Protein AF-A0A4U2Z1D6-F1 (afdb_monomer_lite)

InterPro domains:
  IPR001387 Cro/C1-type, helix-turn-helix domain [PF13443] (11-72)

pLDDT: mean 86.6, std 13.33, range [38.91, 96.75]

Foldseek 3Di:
DKAWPLCVLCVVVVNNDLVSLQVLLCVQPVDRDDSVLSCCLNVVVDPDDDPVSLVSSCSSSVHPDRVSTMDDPPDPPCPDD

Organism: NCBI:txid1130819

Radius of gyration: 12.97 Å; chains: 1; bounding box: 24×28×33 Å

Structure (mmCIF, N/CA/C/O backbone):
data_AF-A0A4U2Z1D6-F1
#
_entry.id   AF-A0A4U2Z1D6-F1
#
loop_
_atom_site.group_PDB
_atom_site.id
_atom_site.type_symbol
_atom_site.label_atom_id
_atom_site.label_alt_id
_atom_site.label_comp_id
_atom_site.label_asym_id
_atom_site.label_entity_id
_atom_site.label_seq_id
_atom_site.pdbx_PDB_ins_code
_atom_site.Cartn_x
_atom_site.Cartn_y
_atom_site.Cartn_z
_atom_site.occupancy
_atom_site.B_iso_or_equiv
_atom_site.auth_seq_id
_atom_site.auth_comp_id
_atom_site.auth_asym_id
_atom_site.auth_atom_id
_atom_site.pdbx_PDB_model_num
ATOM 1 N N . MET A 1 1 ? 11.045 -5.114 -15.551 1.00 72.81 1 MET A N 1
ATOM 2 C CA . MET A 1 1 ? 10.978 -5.400 -14.106 1.00 72.81 1 MET A CA 1
ATOM 3 C C . MET A 1 1 ? 9.742 -4.710 -13.555 1.00 72.81 1 MET A C 1
ATOM 5 O O . MET A 1 1 ? 9.529 -3.554 -13.883 1.00 72.81 1 MET A O 1
ATOM 9 N N . ILE A 1 2 ? 8.883 -5.416 -12.819 1.00 77.12 2 ILE A N 1
ATOM 10 C CA . ILE A 1 2 ? 7.690 -4.804 -12.210 1.00 77.12 2 ILE A CA 1
ATOM 11 C C . ILE A 1 2 ? 8.109 -4.163 -10.887 1.00 77.12 2 ILE A C 1
ATOM 13 O O . ILE A 1 2 ? 8.835 -4.787 -10.114 1.00 77.12 2 ILE A O 1
ATOM 17 N N . LYS A 1 3 ? 7.648 -2.941 -10.637 1.00 84.62 3 LYS A N 1
ATOM 18 C CA . LYS A 1 3 ? 7.887 -2.175 -9.414 1.00 84.62 3 LYS A CA 1
ATOM 19 C C . LYS A 1 3 ? 6.559 -1.632 -8.907 1.00 84.62 3 LYS A C 1
ATOM 21 O O . LYS A 1 3 ? 5.817 -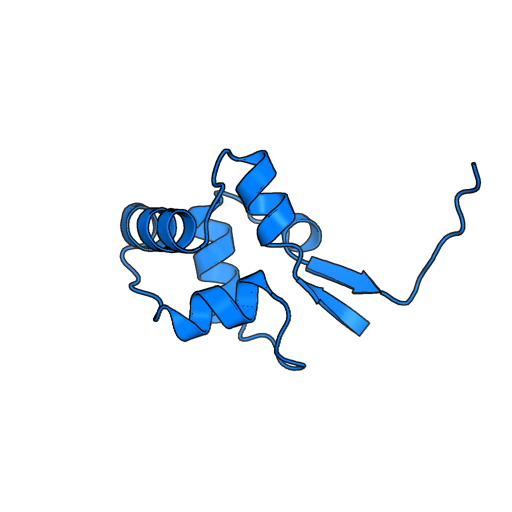1.037 -9.674 1.00 84.62 3 LYS A O 1
ATOM 26 N N . LEU A 1 4 ? 6.246 -1.826 -7.637 1.00 86.88 4 LEU A N 1
ATOM 27 C CA . LEU A 1 4 ? 5.086 -1.230 -6.981 1.00 86.88 4 LEU A CA 1
ATOM 28 C C . LEU A 1 4 ? 5.306 0.270 -6.758 1.00 86.88 4 LEU A C 1
ATOM 30 O O . LEU A 1 4 ? 6.381 0.723 -6.365 1.00 86.88 4 LEU A O 1
ATOM 34 N N . THR A 1 5 ? 4.256 1.045 -6.966 1.00 90.31 5 THR A N 1
ATOM 35 C CA . THR A 1 5 ? 4.196 2.493 -6.732 1.00 90.31 5 THR A CA 1
ATOM 36 C C . THR A 1 5 ? 3.190 2.831 -5.633 1.00 90.31 5 THR A C 1
ATOM 38 O O . THR A 1 5 ? 2.548 3.879 -5.641 1.00 90.31 5 THR A O 1
ATOM 41 N N . ILE A 1 6 ? 3.031 1.918 -4.667 1.00 91.81 6 ILE A N 1
ATOM 42 C CA . ILE A 1 6 ? 2.055 2.035 -3.575 1.00 91.81 6 ILE A CA 1
ATOM 43 C C . ILE A 1 6 ? 2.305 3.291 -2.739 1.00 91.81 6 ILE A C 1
ATOM 45 O O . ILE A 1 6 ? 1.347 3.949 -2.352 1.00 91.81 6 ILE A O 1
ATOM 49 N N . GLU A 1 7 ? 3.565 3.655 -2.492 1.00 92.12 7 GLU A N 1
ATOM 50 C CA . GLU A 1 7 ? 3.910 4.905 -1.806 1.00 92.12 7 GLU A CA 1
ATOM 51 C C . GLU A 1 7 ? 3.364 6.133 -2.543 1.00 92.12 7 GLU A C 1
ATOM 53 O O . GLU A 1 7 ? 2.706 6.977 -1.930 1.00 92.12 7 GLU A O 1
ATOM 58 N N . GLN A 1 8 ? 3.590 6.224 -3.858 1.00 92.00 8 GLN A N 1
ATOM 59 C CA . GLN A 1 8 ? 3.089 7.337 -4.663 1.00 92.00 8 GLN A CA 1
ATOM 60 C C . GLN A 1 8 ? 1.557 7.356 -4.672 1.00 92.00 8 GLN A C 1
ATOM 62 O O . GLN A 1 8 ? 0.951 8.403 -4.439 1.00 92.00 8 GLN A O 1
ATOM 67 N N . ALA A 1 9 ? 0.929 6.195 -4.876 1.00 92.56 9 ALA A N 1
ATOM 68 C CA . ALA A 1 9 ? -0.524 6.055 -4.903 1.00 92.56 9 ALA A CA 1
ATOM 69 C C . ALA A 1 9 ? -1.181 6.424 -3.563 1.00 92.56 9 ALA A C 1
ATOM 71 O O . ALA A 1 9 ? -2.247 7.046 -3.552 1.00 92.56 9 ALA A O 1
ATOM 72 N N . ALA A 1 10 ? -0.550 6.050 -2.446 1.00 93.44 10 ALA A N 1
ATOM 73 C CA . ALA A 1 10 ? -0.988 6.366 -1.091 1.00 93.44 10 ALA A CA 1
ATOM 74 C C . ALA A 1 10 ? -0.809 7.860 -0.782 1.00 93.44 10 ALA A C 1
ATOM 76 O O . ALA A 1 10 ? -1.747 8.510 -0.318 1.00 93.44 10 ALA A O 1
ATOM 77 N N . THR A 1 11 ? 0.346 8.431 -1.133 1.00 93.31 11 THR A N 1
ATOM 78 C CA . THR A 1 11 ? 0.644 9.856 -0.919 1.00 93.31 11 THR A CA 1
ATOM 79 C C . THR A 1 11 ? -0.315 10.752 -1.701 1.00 93.31 11 THR A C 1
ATOM 81 O O . THR A 1 11 ? -0.824 11.728 -1.153 1.00 93.31 11 THR A O 1
ATOM 84 N N . ALA A 1 12 ? -0.654 10.383 -2.943 1.00 92.62 12 ALA A N 1
ATOM 85 C CA . ALA A 1 12 ? -1.658 11.081 -3.753 1.00 92.62 12 ALA A CA 1
ATOM 86 C C . ALA A 1 12 ? -3.058 11.107 -3.102 1.00 92.62 12 ALA A C 1
ATOM 88 O O . ALA A 1 12 ? -3.889 11.943 -3.449 1.00 92.62 12 ALA A O 1
ATOM 89 N N . ARG A 1 13 ? -3.312 10.212 -2.140 1.00 92.94 13 ARG A N 1
ATOM 90 C CA . ARG A 1 13 ? -4.558 10.100 -1.367 1.00 92.94 13 ARG A CA 1
ATOM 91 C C . ARG A 1 13 ? -4.421 10.621 0.066 1.00 92.94 13 ARG A C 1
ATOM 93 O O . ARG A 1 13 ? -5.303 10.385 0.886 1.00 92.94 13 ARG A O 1
ATOM 100 N N . GLY A 1 14 ? -3.328 11.322 0.373 1.00 94.38 14 GLY A N 1
ATOM 101 C CA . GLY A 1 14 ? -3.079 11.917 1.687 1.00 94.38 14 GLY A CA 1
ATOM 102 C C . GLY A 1 14 ? -2.572 10.942 2.753 1.00 94.38 14 GLY A C 1
ATOM 103 O O . GLY A 1 14 ? -2.526 11.311 3.920 1.00 94.38 14 GLY A O 1
ATOM 104 N N . ILE A 1 15 ? -2.182 9.723 2.376 1.00 94.75 15 ILE A N 1
ATOM 105 C CA . ILE A 1 15 ? -1.609 8.726 3.287 1.00 94.75 15 ILE A CA 1
ATOM 106 C C . ILE A 1 15 ? -0.088 8.875 3.242 1.00 94.75 15 ILE A C 1
ATOM 108 O O . ILE A 1 15 ? 0.528 8.581 2.218 1.00 94.75 15 ILE A O 1
ATOM 112 N N . GLN A 1 16 ? 0.519 9.329 4.338 1.00 92.12 16 GLN A N 1
ATOM 113 C CA . GLN A 1 16 ? 1.938 9.715 4.366 1.00 92.12 16 GLN A CA 1
ATOM 114 C C . GLN A 1 16 ? 2.844 8.685 5.039 1.00 92.12 16 GLN A C 1
ATOM 116 O O . GLN A 1 16 ? 4.067 8.829 5.036 1.00 92.12 16 GLN A O 1
ATOM 121 N N . SER A 1 17 ? 2.274 7.640 5.642 1.00 94.38 17 SER A N 1
ATOM 122 C CA . SER A 1 17 ? 3.066 6.623 6.327 1.00 94.38 17 SER A CA 1
ATOM 123 C C . SER A 1 17 ? 2.538 5.206 6.133 1.00 94.38 17 SER A C 1
ATOM 125 O O . SER A 1 17 ? 1.350 4.961 5.935 1.00 94.38 17 SER A O 1
ATOM 127 N N . GLN A 1 18 ? 3.435 4.228 6.285 1.00 94.00 18 GLN A N 1
ATOM 128 C CA . GLN A 1 18 ? 3.082 2.804 6.302 1.00 94.00 18 GLN A CA 1
ATOM 129 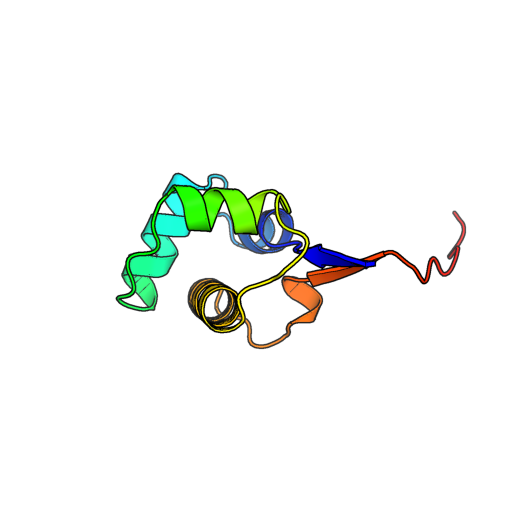C C . GLN A 1 18 ? 2.080 2.467 7.418 1.00 94.00 18 GLN A C 1
ATOM 131 O O . GLN A 1 18 ? 1.226 1.596 7.258 1.00 94.00 18 GLN A O 1
ATOM 136 N N . LYS A 1 19 ? 2.184 3.164 8.558 1.00 95.06 19 LYS A N 1
ATOM 137 C CA . LYS A 1 19 ? 1.274 2.996 9.694 1.00 95.06 19 LYS A CA 1
ATOM 138 C C . LYS A 1 19 ? -0.139 3.449 9.331 1.00 95.06 19 LYS A C 1
ATOM 140 O O . LYS A 1 19 ? -1.089 2.730 9.628 1.00 95.06 19 LYS A O 1
ATOM 145 N N . GLU A 1 20 ? -0.262 4.604 8.681 1.00 95.94 20 GLU A N 1
ATOM 146 C CA . GLU A 1 20 ? -1.543 5.110 8.181 1.00 95.94 20 GLU A CA 1
ATOM 147 C C . GLU A 1 20 ? -2.113 4.200 7.101 1.00 95.94 20 GLU A C 1
ATOM 149 O O . GLU A 1 20 ? -3.272 3.814 7.198 1.00 95.94 20 GLU A O 1
ATOM 154 N N . LEU A 1 21 ? -1.297 3.768 6.132 1.00 95.31 21 LEU A N 1
ATOM 155 C CA . LEU A 1 21 ? -1.747 2.845 5.092 1.00 9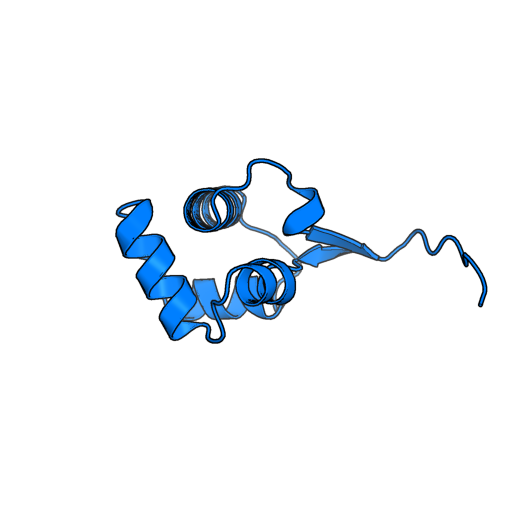5.31 21 LEU A CA 1
ATOM 156 C C . LEU A 1 21 ? -2.323 1.563 5.699 1.00 95.31 21 LEU A C 1
ATOM 158 O O . LEU A 1 21 ? -3.397 1.124 5.301 1.00 95.31 21 LEU A O 1
ATOM 162 N N . ARG A 1 22 ? -1.647 0.984 6.698 1.00 96.38 22 ARG A N 1
ATOM 163 C CA . ARG A 1 22 ? -2.156 -0.194 7.409 1.00 96.38 22 ARG A CA 1
ATOM 164 C C . ARG A 1 22 ? -3.503 0.081 8.080 1.00 96.38 22 ARG A C 1
ATOM 166 O O . ARG A 1 22 ? -4.385 -0.768 8.013 1.00 96.38 22 ARG A O 1
ATOM 173 N N . ALA A 1 23 ? -3.649 1.232 8.736 1.00 96.56 23 ALA A N 1
ATOM 174 C CA . ALA A 1 23 ? -4.902 1.609 9.383 1.00 96.56 23 ALA A CA 1
ATOM 175 C C . ALA A 1 23 ? -6.040 1.738 8.358 1.00 96.56 23 ALA A C 1
ATOM 177 O O . ALA A 1 23 ? -7.095 1.147 8.561 1.00 96.56 23 ALA A O 1
ATOM 178 N N . VAL A 1 24 ? -5.788 2.406 7.228 1.00 96.19 24 VAL A N 1
ATOM 179 C CA . VAL A 1 24 ? -6.761 2.566 6.134 1.00 96.19 24 VAL A CA 1
ATOM 180 C C . VAL A 1 24 ? -7.134 1.221 5.509 1.00 96.19 24 VAL A C 1
ATOM 182 O O . VAL A 1 24 ? -8.303 0.985 5.213 1.00 96.19 24 VAL A O 1
ATOM 185 N N . VAL A 1 25 ? -6.163 0.321 5.327 1.00 96.50 25 VAL A N 1
ATOM 186 C CA . VAL A 1 25 ? -6.420 -1.042 4.845 1.00 96.50 25 VAL A CA 1
ATOM 187 C C . VAL A 1 25 ? -7.361 -1.780 5.790 1.00 96.50 25 VAL A C 1
ATOM 189 O O . VAL A 1 25 ? -8.388 -2.286 5.338 1.00 96.50 25 VAL A O 1
ATOM 192 N N . LEU A 1 26 ? -7.057 -1.792 7.088 1.00 96.75 26 LEU A N 1
ATOM 193 C CA . LEU A 1 26 ? -7.902 -2.445 8.083 1.00 96.75 26 LEU A CA 1
ATOM 194 C C . LEU A 1 26 ? -9.308 -1.832 8.125 1.00 96.75 26 LEU A C 1
ATOM 196 O O . LEU A 1 26 ? -10.291 -2.566 8.113 1.00 96.75 26 LEU A O 1
ATOM 200 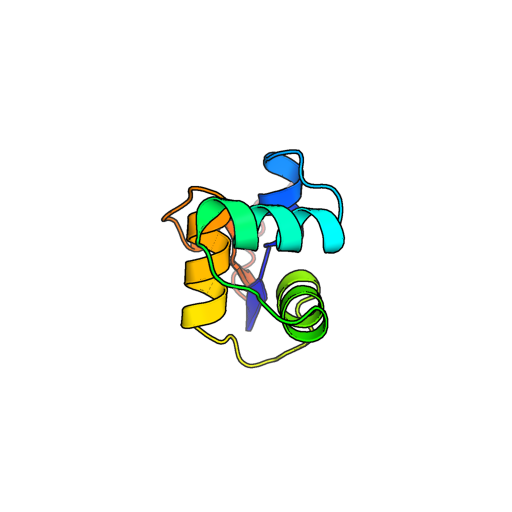N N . GLU A 1 27 ? -9.407 -0.504 8.130 1.00 96.69 27 GLU A N 1
ATOM 201 C CA . GLU A 1 27 ? -10.678 0.223 8.199 1.00 96.69 27 GLU A CA 1
ATOM 202 C C . GLU A 1 27 ? -11.579 -0.061 6.989 1.00 96.69 27 GLU A C 1
ATOM 204 O O . GLU A 1 27 ? -12.770 -0.313 7.151 1.00 96.69 27 GLU A O 1
ATOM 209 N N . LYS A 1 28 ? -11.019 -0.050 5.773 1.00 95.62 28 LYS A N 1
ATOM 210 C CA . LYS A 1 28 ? -11.810 -0.157 4.537 1.00 95.62 28 LYS A CA 1
ATOM 211 C C . LYS A 1 28 ? -12.053 -1.580 4.059 1.00 95.62 28 LYS A C 1
ATOM 213 O O . LYS A 1 28 ? -13.016 -1.811 3.335 1.00 95.62 28 LYS A O 1
ATOM 218 N N . THR A 1 29 ? -11.172 -2.515 4.405 1.00 95.44 29 THR A N 1
ATOM 219 C CA . THR A 1 29 ? -11.242 -3.898 3.901 1.00 95.44 29 THR A CA 1
ATOM 220 C C . THR A 1 29 ? -11.534 -4.919 4.995 1.00 95.44 29 THR A C 1
ATOM 222 O O . THR A 1 29 ? -11.882 -6.054 4.686 1.00 95.44 29 THR A O 1
ATOM 225 N N . GLY A 1 30 ? -11.377 -4.551 6.272 1.00 95.12 30 GLY A N 1
ATOM 226 C CA . GLY A 1 30 ? -11.441 -5.486 7.398 1.00 95.12 30 GLY A CA 1
ATOM 227 C C . GLY A 1 30 ? -10.234 -6.427 7.499 1.00 95.12 30 GLY A C 1
ATOM 228 O O . GLY A 1 30 ? -10.188 -7.263 8.400 1.00 95.12 30 GLY A O 1
ATOM 229 N N . VAL A 1 31 ? -9.250 -6.308 6.601 1.00 95.44 31 VAL A N 1
ATOM 230 C CA . VAL A 1 31 ? -8.065 -7.171 6.562 1.00 95.44 31 VAL A CA 1
ATOM 231 C C . VAL A 1 31 ? -6.925 -6.532 7.348 1.00 95.44 31 VAL A C 1
ATOM 233 O O . VAL A 1 31 ? -6.467 -5.436 7.030 1.00 95.44 31 VAL A O 1
ATOM 236 N N . ASP A 1 32 ? -6.404 -7.245 8.347 1.00 95.25 32 ASP A N 1
ATOM 237 C CA . ASP A 1 32 ? -5.186 -6.832 9.044 1.00 95.25 32 ASP A CA 1
ATOM 238 C C . ASP A 1 32 ? -3.936 -7.384 8.345 1.00 95.25 32 ASP A C 1
ATOM 240 O O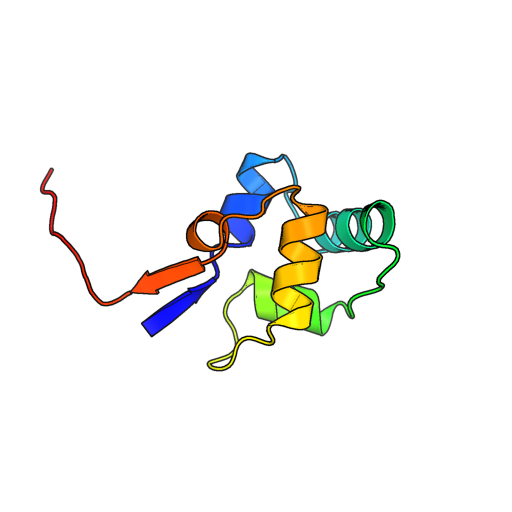 . ASP A 1 32 ? -3.522 -8.530 8.548 1.00 95.25 32 ASP A O 1
ATOM 244 N N . LEU A 1 33 ? -3.309 -6.550 7.514 1.00 93.88 33 LEU A N 1
ATOM 245 C CA . LEU A 1 33 ? -2.001 -6.860 6.950 1.00 93.88 33 LEU A CA 1
ATOM 246 C C . LEU A 1 33 ? -0.900 -6.647 7.995 1.00 93.88 33 LEU A C 1
ATOM 248 O O . LEU A 1 33 ? -0.797 -5.601 8.645 1.00 93.88 33 LEU A O 1
ATOM 252 N N . ARG A 1 34 ? -0.004 -7.635 8.106 1.00 94.12 34 ARG A N 1
ATOM 253 C CA . ARG A 1 34 ? 1.155 -7.555 9.003 1.00 94.12 34 ARG A CA 1
ATOM 254 C C . ARG A 1 34 ? 2.019 -6.333 8.651 1.00 94.12 34 ARG A C 1
ATOM 256 O O . ARG A 1 34 ? 2.227 -6.071 7.465 1.00 94.12 34 ARG A O 1
ATOM 263 N N . PRO A 1 35 ? 2.628 -5.650 9.639 1.00 93.19 35 PRO A N 1
ATOM 264 C CA . PRO A 1 35 ? 3.513 -4.511 9.378 1.00 93.19 35 PRO A CA 1
ATOM 265 C C . PRO A 1 35 ? 4.645 -4.821 8.389 1.00 93.19 35 PRO A C 1
ATOM 267 O O . PRO A 1 35 ? 4.950 -4.004 7.526 1.00 93.19 35 PRO A O 1
ATOM 270 N N . ALA A 1 36 ? 5.221 -6.026 8.470 1.00 91.81 36 ALA A N 1
ATOM 271 C CA . ALA A 1 36 ? 6.243 -6.484 7.530 1.00 91.81 36 ALA A CA 1
ATOM 272 C C . ALA A 1 36 ? 5.713 -6.555 6.088 1.00 91.81 36 ALA A C 1
ATOM 274 O O . ALA A 1 36 ? 6.370 -6.067 5.178 1.00 91.81 36 ALA A O 1
ATOM 275 N N . THR A 1 37 ? 4.495 -7.072 5.889 1.00 92.19 37 THR A N 1
ATOM 276 C CA . THR A 1 37 ? 3.846 -7.139 4.572 1.00 92.19 37 THR A CA 1
ATOM 277 C C . THR A 1 37 ? 3.622 -5.748 3.988 1.00 92.19 37 THR A C 1
ATOM 279 O O . THR A 1 37 ? 3.938 -5.520 2.825 1.00 92.19 37 THR A O 1
ATOM 282 N N . ILE A 1 38 ? 3.117 -4.804 4.792 1.00 92.50 38 ILE A N 1
ATOM 283 C CA . ILE A 1 38 ? 2.942 -3.415 4.349 1.00 92.50 38 ILE A CA 1
ATOM 284 C C . ILE A 1 38 ? 4.290 -2.811 3.964 1.00 92.50 38 ILE A C 1
ATOM 286 O O . ILE A 1 38 ? 4.403 -2.234 2.889 1.00 92.50 38 ILE A O 1
ATOM 290 N N . SER A 1 39 ? 5.319 -2.972 4.798 1.00 91.69 39 SER A N 1
ATOM 291 C CA . SER A 1 39 ? 6.650 -2.438 4.505 1.00 91.69 39 SER A CA 1
ATOM 292 C C . SER A 1 39 ? 7.240 -3.022 3.220 1.00 91.69 39 SER A C 1
ATOM 294 O O . SER A 1 39 ? 7.759 -2.270 2.395 1.00 91.69 39 SER A O 1
ATOM 296 N N . ASP A 1 40 ? 7.101 -4.334 3.016 1.00 89.88 40 ASP A N 1
ATOM 297 C CA . ASP A 1 40 ? 7.589 -5.036 1.828 1.00 89.88 40 ASP A CA 1
ATOM 298 C C . ASP A 1 40 ? 6.924 -4.523 0.544 1.00 89.88 40 ASP A C 1
ATOM 300 O O . ASP A 1 40 ? 7.619 -4.232 -0.432 1.00 89.88 40 ASP A O 1
ATOM 304 N N . MET A 1 41 ? 5.595 -4.374 0.562 1.00 88.75 41 MET A N 1
ATOM 305 C CA . MET A 1 41 ? 4.808 -3.877 -0.573 1.00 88.75 41 MET A CA 1
ATOM 306 C C . MET A 1 41 ? 5.067 -2.387 -0.831 1.00 88.75 41 MET A C 1
ATOM 308 O O . MET A 1 41 ? 5.203 -1.963 -1.974 1.00 88.75 41 MET A O 1
ATOM 312 N N . TYR A 1 42 ? 5.181 -1.592 0.232 1.00 86.88 42 TYR A N 1
ATOM 313 C CA . TYR A 1 42 ? 5.401 -0.150 0.154 1.00 86.88 42 TYR A CA 1
ATOM 314 C C . TYR A 1 42 ? 6.801 0.200 -0.373 1.00 86.88 42 TYR A C 1
ATOM 316 O O . TYR A 1 42 ? 6.957 1.184 -1.086 1.00 86.88 42 TYR A O 1
ATOM 324 N N . ARG A 1 43 ? 7.826 -0.599 -0.036 1.00 83.25 43 ARG A N 1
ATOM 325 C CA . ARG A 1 43 ? 9.238 -0.325 -0.375 1.00 83.25 43 ARG A CA 1
ATOM 326 C C . ARG A 1 43 ? 9.784 -1.115 -1.563 1.00 83.25 43 ARG A C 1
ATOM 328 O O . ARG A 1 43 ? 10.941 -0.914 -1.909 1.00 83.25 43 ARG A O 1
ATOM 335 N N . ASN A 1 44 ? 8.994 -1.988 -2.191 1.00 76.88 44 ASN A N 1
ATOM 336 C CA . ASN A 1 44 ? 9.457 -2.869 -3.276 1.00 76.88 44 ASN A CA 1
ATOM 337 C C . ASN A 1 44 ? 10.558 -3.858 -2.878 1.00 76.88 44 ASN A C 1
ATOM 339 O O . ASN A 1 44 ? 11.392 -4.234 -3.698 1.00 76.88 44 ASN A O 1
ATOM 343 N N . ASN A 1 45 ? 10.570 -4.315 -1.627 1.00 76.12 45 ASN A N 1
ATOM 344 C CA . ASN A 1 45 ? 11.662 -5.156 -1.125 1.00 76.12 45 ASN A CA 1
ATOM 345 C C . ASN A 1 45 ? 11.636 -6.600 -1.663 1.00 76.12 45 ASN A C 1
ATOM 347 O O . ASN A 1 45 ? 12.534 -7.383 -1.354 1.00 76.12 45 ASN A O 1
ATOM 351 N N . LYS A 1 46 ? 10.610 -6.987 -2.434 1.00 71.25 46 LYS A N 1
ATOM 352 C CA . LYS A 1 46 ? 10.458 -8.345 -2.970 1.00 71.25 46 LYS A CA 1
ATOM 353 C C . LYS A 1 46 ? 10.368 -8.359 -4.486 1.00 71.25 46 LYS A C 1
ATOM 355 O O . LYS A 1 46 ? 9.728 -7.517 -5.100 1.00 71.25 46 LYS A O 1
ATOM 360 N N . THR A 1 47 ? 10.962 -9.395 -5.069 1.00 69.50 47 THR A N 1
ATOM 361 C CA . THR A 1 47 ? 10.887 -9.709 -6.503 1.00 69.50 47 THR A CA 1
ATOM 362 C C . THR A 1 47 ? 9.573 -10.384 -6.896 1.00 69.50 47 THR A C 1
ATOM 364 O O . THR A 1 47 ? 9.246 -10.456 -8.077 1.00 69.50 47 THR A O 1
ATOM 367 N N . GLN A 1 48 ? 8.818 -10.879 -5.912 1.00 80.06 48 GLN A N 1
ATOM 368 C CA . GLN A 1 48 ? 7.502 -11.479 -6.084 1.00 80.06 48 GLN A CA 1
ATOM 369 C C . GLN A 1 48 ? 6.456 -10.635 -5.365 1.00 80.06 48 GLN A C 1
ATOM 371 O O . GLN A 1 48 ? 6.615 -10.295 -4.191 1.00 80.06 48 GLN A O 1
ATOM 376 N N . ILE A 1 49 ? 5.375 -10.334 -6.076 1.00 83.50 49 ILE A N 1
ATOM 377 C CA . ILE A 1 49 ? 4.249 -9.556 -5.571 1.00 83.50 49 ILE A CA 1
ATOM 378 C C . ILE A 1 49 ? 3.126 -10.537 -5.250 1.00 83.50 49 ILE A C 1
ATOM 380 O O . ILE A 1 49 ? 2.695 -11.302 -6.111 1.00 83.50 49 ILE A O 1
ATOM 384 N N . ASN A 1 50 ? 2.652 -10.524 -4.005 1.00 88.81 50 ASN A N 1
ATOM 385 C CA . ASN A 1 50 ? 1.456 -11.271 -3.642 1.00 88.81 50 ASN A CA 1
ATOM 386 C C . ASN A 1 50 ? 0.226 -10.500 -4.147 1.00 88.81 50 ASN A C 1
ATOM 388 O O . ASN A 1 50 ? 0.008 -9.353 -3.749 1.00 88.81 50 ASN A O 1
ATOM 392 N N . ARG A 1 51 ? -0.552 -11.134 -5.029 1.00 89.62 51 ARG A N 1
ATOM 393 C CA . ARG A 1 51 ? -1.723 -10.530 -5.672 1.00 89.62 51 ARG A CA 1
ATOM 394 C C . ARG A 1 51 ? -2.807 -10.143 -4.666 1.00 89.62 51 ARG A C 1
ATOM 396 O O . ARG A 1 51 ? -3.287 -9.021 -4.732 1.00 89.62 51 ARG A O 1
ATOM 403 N N . ASP A 1 52 ? -3.130 -11.011 -3.715 1.00 92.69 52 ASP A N 1
ATOM 404 C CA . ASP A 1 52 ? -4.195 -10.766 -2.735 1.00 92.69 52 ASP A CA 1
ATOM 405 C C . ASP A 1 52 ? -3.862 -9.561 -1.846 1.00 92.69 52 ASP A C 1
ATOM 407 O O . ASP A 1 52 ? -4.714 -8.716 -1.564 1.00 92.69 52 ASP A O 1
ATOM 411 N N . HIS A 1 53 ? -2.592 -9.428 -1.447 1.00 92.81 53 HIS A N 1
ATOM 412 C CA . HIS A 1 53 ? -2.126 -8.251 -0.712 1.00 92.81 53 HIS A CA 1
ATOM 413 C C . HIS A 1 53 ? -2.212 -6.979 -1.559 1.00 92.81 53 HIS A C 1
ATOM 415 O O . HIS A 1 53 ? -2.595 -5.931 -1.041 1.00 92.81 53 HIS A O 1
ATOM 421 N N . LEU A 1 54 ? -1.857 -7.057 -2.846 1.00 92.12 54 LEU A N 1
ATOM 422 C CA . LEU A 1 54 ? -1.951 -5.919 -3.757 1.00 92.12 54 LEU A CA 1
ATOM 423 C C . LEU A 1 54 ? -3.406 -5.481 -3.942 1.00 92.12 54 LEU A C 1
ATOM 425 O O . LEU A 1 54 ? -3.702 -4.305 -3.766 1.00 92.12 54 LEU A O 1
ATOM 429 N N . GLU A 1 55 ? -4.310 -6.419 -4.223 1.00 94.06 55 GLU A N 1
ATOM 430 C CA . GLU A 1 55 ? -5.743 -6.150 -4.376 1.00 94.06 55 GLU A CA 1
ATOM 431 C C . GLU A 1 55 ? -6.339 -5.559 -3.093 1.00 94.06 55 GLU A C 1
ATOM 433 O O . GLU A 1 55 ? -7.063 -4.570 -3.150 1.00 94.06 55 GLU A O 1
ATOM 438 N N . THR A 1 56 ? -5.958 -6.080 -1.924 1.00 95.56 56 THR A N 1
ATOM 439 C CA . THR A 1 56 ? -6.370 -5.521 -0.626 1.00 95.56 56 THR A CA 1
ATOM 440 C C . THR A 1 56 ? -5.936 -4.058 -0.479 1.00 95.56 56 THR A C 1
ATOM 442 O O . THR A 1 56 ? -6.722 -3.204 -0.066 1.00 95.56 56 THR A O 1
ATOM 445 N N . ILE A 1 57 ? -4.691 -3.738 -0.845 1.00 94.25 57 ILE A N 1
ATOM 446 C CA . ILE A 1 57 ? -4.184 -2.361 -0.804 1.00 94.25 57 ILE A CA 1
ATOM 447 C C . ILE A 1 57 ? -4.917 -1.484 -1.829 1.00 94.25 57 ILE A C 1
ATOM 449 O O . ILE A 1 57 ? -5.311 -0.370 -1.497 1.00 94.25 57 ILE A O 1
ATOM 453 N N . MET A 1 58 ? -5.160 -1.977 -3.044 1.00 95.25 58 MET A N 1
ATOM 454 C CA . MET A 1 58 ? -5.904 -1.253 -4.081 1.00 95.25 58 MET A CA 1
ATOM 455 C C . MET A 1 58 ? -7.332 -0.921 -3.639 1.00 95.25 58 MET A C 1
ATOM 457 O O . MET A 1 58 ? -7.756 0.227 -3.771 1.00 95.25 58 MET A O 1
ATOM 461 N N . LEU A 1 59 ? -8.035 -1.881 -3.029 1.00 95.44 59 LEU A N 1
ATOM 462 C CA . LEU A 1 59 ? -9.364 -1.675 -2.449 1.00 95.44 59 LEU A CA 1
ATOM 463 C C . LEU A 1 59 ? -9.342 -0.590 -1.366 1.00 95.44 59 LEU A C 1
ATOM 465 O O . LEU A 1 59 ? -10.188 0.304 -1.369 1.00 95.44 5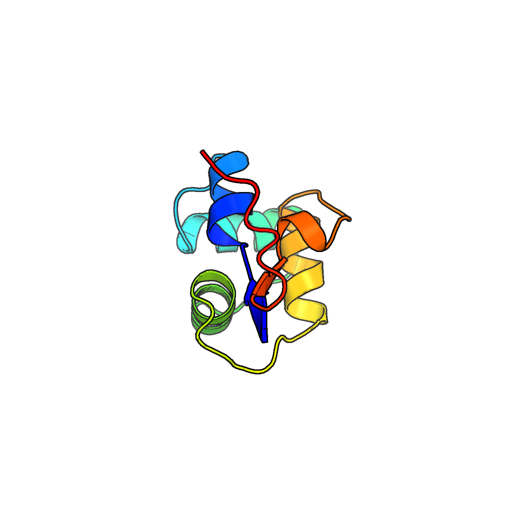9 LEU A O 1
ATOM 469 N N . ALA A 1 60 ? -8.344 -0.606 -0.480 1.00 95.75 60 ALA A N 1
ATOM 470 C CA . ALA A 1 60 ? -8.178 0.424 0.545 1.00 95.75 60 ALA A CA 1
ATOM 471 C C . ALA A 1 60 ? -7.901 1.819 -0.054 1.00 95.75 60 ALA A C 1
ATOM 473 O O . ALA A 1 60 ? -8.434 2.840 0.401 1.00 95.75 60 ALA A O 1
ATOM 474 N N . LEU A 1 61 ? -7.106 1.871 -1.120 1.00 94.81 61 LEU A N 1
ATOM 475 C CA . LEU A 1 61 ? -6.851 3.093 -1.879 1.00 94.81 61 LEU A CA 1
ATOM 476 C C . LEU A 1 61 ? -8.050 3.496 -2.759 1.00 94.81 61 LEU A C 1
ATOM 478 O O . LEU A 1 61 ? -8.087 4.616 -3.262 1.00 94.81 61 LEU A O 1
ATOM 482 N N . GLY A 1 62 ? -9.062 2.639 -2.908 1.00 93.94 62 GLY A N 1
ATOM 483 C CA . GLY A 1 62 ? -10.223 2.899 -3.755 1.00 93.94 62 GLY A CA 1
ATOM 484 C C . GLY A 1 62 ? -9.871 2.955 -5.242 1.00 93.94 62 GLY A C 1
ATOM 485 O O . GLY A 1 62 ? -10.469 3.737 -5.974 1.00 93.94 62 GLY A O 1
ATOM 486 N N . THR A 1 63 ? -8.882 2.174 -5.681 1.00 92.69 63 THR A N 1
ATOM 487 C CA . THR A 1 63 ? -8.538 2.017 -7.099 1.00 92.69 63 THR A CA 1
ATOM 488 C C . THR A 1 63 ? -8.767 0.584 -7.560 1.00 92.69 63 THR A C 1
ATOM 490 O O . THR A 1 63 ? -8.665 -0.368 -6.790 1.00 92.69 63 THR A O 1
ATOM 493 N N . THR A 1 64 ? -9.088 0.445 -8.840 1.00 90.69 64 THR A N 1
ATOM 494 C CA . THR A 1 64 ? -9.144 -0.837 -9.554 1.00 90.69 64 THR A CA 1
ATOM 495 C C . THR A 1 64 ? -8.100 -0.903 -10.669 1.00 90.69 64 THR A C 1
ATOM 497 O O . THR A 1 64 ? -7.937 -1.950 -11.293 1.00 90.69 64 THR A O 1
ATOM 500 N N . ASP A 1 65 ? -7.367 0.192 -10.900 1.00 90.38 65 ASP A N 1
ATOM 501 C CA . ASP A 1 65 ? -6.331 0.274 -11.919 1.00 90.38 65 ASP A CA 1
ATOM 502 C C . ASP A 1 65 ? -4.979 -0.113 -11.320 1.00 90.38 65 ASP A C 1
ATOM 504 O O . ASP A 1 65 ? -4.405 0.580 -10.477 1.00 90.38 65 ASP A O 1
ATOM 508 N N . PHE A 1 66 ? -4.452 -1.247 -11.779 1.00 88.94 66 PHE A N 1
ATOM 509 C CA . PHE A 1 66 ? -3.138 -1.727 -11.375 1.00 88.94 66 PHE A CA 1
ATOM 510 C C . PHE A 1 66 ? -2.034 -0.712 -11.690 1.00 88.94 66 PHE A C 1
ATOM 512 O O . PHE A 1 66 ? -1.102 -0.595 -10.899 1.00 88.94 66 PHE A O 1
ATOM 519 N N . ASN A 1 67 ? -2.151 0.057 -12.777 1.00 89.25 67 ASN A N 1
ATOM 520 C CA . ASN A 1 67 ? -1.124 1.017 -13.194 1.00 89.25 67 ASN A CA 1
ATOM 521 C C . ASN A 1 67 ? -0.938 2.178 -12.204 1.00 89.25 67 ASN A C 1
ATOM 523 O O . ASN A 1 67 ? 0.079 2.866 -12.252 1.00 89.25 67 ASN A O 1
ATOM 527 N N . GLU A 1 68 ? -1.883 2.397 -11.284 1.00 90.25 68 GLU A N 1
ATOM 528 C CA . GLU A 1 68 ? -1.704 3.371 -10.205 1.00 90.25 68 GLU A CA 1
ATOM 529 C C . GLU A 1 68 ? -0.737 2.873 -9.125 1.00 90.25 68 GLU A C 1
ATOM 531 O O . GLU A 1 68 ? -0.015 3.660 -8.511 1.00 90.25 68 GLU A O 1
ATOM 536 N N . VAL A 1 69 ? -0.716 1.562 -8.881 1.00 91.06 69 VAL A N 1
ATOM 537 C CA . VAL A 1 69 ? 0.027 0.935 -7.778 1.00 91.06 69 VAL A CA 1
ATOM 538 C C . VAL A 1 69 ? 1.206 0.088 -8.248 1.00 91.06 69 VAL A C 1
ATOM 540 O O . VAL A 1 69 ? 1.936 -0.442 -7.406 1.00 91.06 69 VAL A O 1
ATOM 543 N N . LEU A 1 70 ? 1.417 -0.048 -9.558 1.00 90.00 70 LEU A N 1
ATOM 544 C CA . LEU A 1 70 ? 2.589 -0.684 -10.146 1.00 90.00 70 LEU A CA 1
ATOM 545 C C . LEU A 1 70 ? 3.003 -0.031 -11.465 1.00 90.00 70 LEU A C 1
ATOM 547 O O . LEU A 1 70 ? 2.187 0.457 -12.236 1.00 90.00 70 LEU A O 1
ATOM 551 N N . THR A 1 71 ? 4.293 -0.111 -11.757 1.00 88.12 71 THR A N 1
ATOM 552 C CA . THR A 1 71 ? 4.917 0.307 -13.008 1.00 88.12 71 THR A CA 1
ATOM 553 C C . THR A 1 71 ? 5.863 -0.775 -13.527 1.00 88.12 71 THR A C 1
ATOM 555 O O . THR A 1 71 ? 6.321 -1.647 -12.781 1.00 88.12 71 THR A O 1
ATOM 558 N N . ILE A 1 72 ? 6.166 -0.734 -14.823 1.00 82.94 72 ILE A N 1
ATOM 559 C CA . ILE A 1 72 ? 7.094 -1.657 -15.480 1.00 82.94 72 ILE A CA 1
ATOM 560 C C . ILE A 1 72 ? 8.370 -0.886 -15.832 1.00 82.94 72 ILE A C 1
ATOM 562 O O . ILE A 1 72 ? 8.448 -0.196 -16.847 1.00 82.94 72 ILE A O 1
ATOM 566 N N . GLU A 1 73 ? 9.411 -1.039 -15.016 1.00 75.44 73 GLU A N 1
ATOM 567 C CA . GLU A 1 73 ? 10.757 -0.555 -15.326 1.00 75.44 73 GLU A CA 1
ATOM 568 C C . GLU A 1 73 ? 11.360 -1.441 -16.427 1.00 75.44 73 GLU A C 1
ATOM 570 O O . GLU A 1 73 ? 11.722 -2.598 -16.205 1.00 75.44 73 GLU A O 1
ATOM 575 N N . GLY A 1 74 ? 11.401 -0.934 -17.656 1.00 62.44 74 GLY A N 1
ATOM 576 C CA . GLY A 1 74 ? 11.876 -1.691 -18.821 1.00 62.44 74 GLY A CA 1
ATOM 577 C C . GLY A 1 74 ? 11.412 -1.143 -20.164 1.00 62.44 74 GLY A C 1
ATOM 578 O O . GLY A 1 74 ? 11.956 -1.529 -21.190 1.00 62.44 74 GLY A O 1
ATOM 579 N N . ASN A 1 75 ? 10.465 -0.208 -20.160 1.00 50.16 75 ASN A N 1
ATOM 580 C CA . ASN A 1 75 ? 10.136 0.585 -21.333 1.00 50.16 75 ASN A CA 1
ATOM 581 C C . ASN A 1 75 ? 10.209 2.065 -20.946 1.00 50.16 75 ASN A C 1
ATOM 583 O O . ASN A 1 75 ? 9.190 2.725 -20.757 1.00 50.16 75 ASN A O 1
ATOM 587 N N . LYS A 1 76 ? 11.434 2.585 -20.780 1.00 47.44 76 LYS A N 1
ATOM 588 C CA . LYS A 1 76 ? 11.639 4.019 -20.987 1.00 47.44 76 LYS A CA 1
ATOM 589 C C . LYS A 1 76 ? 11.240 4.276 -22.440 1.00 47.44 76 LYS A C 1
ATOM 591 O O . LYS A 1 76 ? 12.023 4.000 -23.344 1.00 47.44 76 LYS A O 1
ATOM 596 N N . LYS A 1 77 ? 10.039 4.800 -22.673 1.00 50.22 77 LYS A N 1
ATOM 597 C CA . LYS A 1 77 ? 9.975 5.844 -23.683 1.00 50.22 77 LYS A CA 1
ATOM 598 C C . LYS A 1 77 ? 10.683 7.022 -23.044 1.00 50.22 77 LYS A C 1
ATOM 600 O O . LYS A 1 77 ? 10.258 7.539 -22.014 1.00 50.22 77 LYS A O 1
ATOM 605 N N . ASP A 1 78 ? 11.860 7.295 -23.576 1.00 53.78 78 ASP A N 1
ATOM 606 C CA . ASP A 1 78 ? 12.547 8.561 -23.418 1.00 53.78 78 ASP A CA 1
ATOM 607 C C . ASP A 1 78 ? 11.627 9.614 -24.063 1.00 53.78 78 ASP A C 1
ATOM 609 O O . ASP A 1 78 ? 11.765 9.960 -25.232 1.00 53.78 78 ASP A O 1
ATOM 613 N N . ASP A 1 79 ? 10.572 10.015 -23.354 1.00 53.88 79 ASP A N 1
ATOM 614 C CA . ASP A 1 79 ? 9.832 11.225 -23.688 1.00 53.88 79 ASP A CA 1
ATOM 615 C C . ASP A 1 79 ? 10.676 12.364 -23.126 1.00 53.88 79 ASP A C 1
ATOM 617 O O . ASP A 1 79 ? 10.586 12.728 -21.951 1.00 53.88 79 ASP A O 1
ATOM 621 N N . GLY A 1 80 ? 11.615 12.797 -23.969 1.00 53.34 80 GLY A N 1
ATOM 622 C CA . GLY A 1 80 ? 12.607 13.806 -23.656 1.00 53.34 80 GLY A CA 1
ATOM 623 C C . GLY A 1 80 ? 11.991 15.083 -23.097 1.00 53.34 80 GLY A C 1
ATOM 624 O O . GLY A 1 80 ? 10.965 15.569 -23.579 1.00 53.34 80 GLY A O 1
ATOM 625 N N . GLN A 1 81 ? 12.680 15.637 -22.105 1.00 38.91 81 GLN A N 1
ATOM 626 C CA . GLN A 1 81 ? 12.687 17.060 -21.782 1.00 38.91 81 GLN A CA 1
ATOM 627 C C . GLN A 1 81 ? 14.126 17.478 -21.509 1.00 38.91 81 GLN A C 1
ATOM 629 O O . GLN A 1 81 ? 14.824 16.724 -20.791 1.00 38.91 81 GLN A O 1
#

Sequence (81 aa):
MIKLTIEQAATARGIQSQKELRAVVLEKTGVDLRPATISDMYRNNKTQINRDHLETIMLALGTTDFNEVLTIEGNKKDDGQ

Secondary structure (DSSP, 8-state):
-EEE-HHHHHHTTT--SHHHHHHHHHHHH-----HHHHHHHHHT--SS--HHHHHHHHHHHT---HHHHEEETT-------